Protein AF-A0AAD5I819-F1 (afdb_monomer_lite)

Secondary structure (DSSP, 8-state):
-HHHHHHHHHHHHHHHHHHHHHHHHHHHHHHHHHHHTS-GGGG---BGGGTBSS---HHHHHHHHHHHHHHHHHHHHHHHHHHHHHHHHHHHHHHHHHHHHHHHHHHHHHHHHHHHHHHHHHHHHHT--

pLDDT: mean 77.31, std 15.36, range [41.28, 94.69]

InterPro domains:
  IPR001106 Aromatic amino acid lyase [PF00221] (22-106)
  IPR001106 Aromatic amino acid lyase [PTHR10362] (20-118)
  IPR008948 L-Aspartase-like [SSF48557] (22-116)

Organism: Acer negundo (NCBI:txid4023)

Radius of gyration: 32.68 Å; chains: 1; bounding box: 68×17×104 Å

Structure (mmCIF, N/CA/C/O backbone):
data_AF-A0AAD5I819-F1
#
_entry.id   AF-A0AAD5I819-F1
#
loop_
_atom_site.group_PDB
_atom_site.id
_atom_site.type_symbol
_atom_site.label_atom_id
_atom_site.label_alt_id
_atom_site.label_comp_id
_atom_site.label_asym_id
_atom_site.label_entity_id
_atom_site.label_seq_id
_atom_site.pdbx_PDB_ins_code
_atom_site.Cartn_x
_atom_site.Cartn_y
_atom_site.Cartn_z
_atom_site.occupancy
_atom_site.B_iso_or_equiv
_atom_site.auth_seq_id
_atom_site.auth_comp_id
_atom_site.auth_asym_id
_atom_site.auth_atom_id
_atom_site.pdbx_PDB_model_num
ATOM 1 N N . MET A 1 1 ? -25.103 9.096 22.390 1.00 47.06 1 MET A N 1
ATOM 2 C CA . MET A 1 1 ? -24.110 10.167 22.153 1.00 47.06 1 MET A CA 1
ATOM 3 C C . MET A 1 1 ? -22.670 9.675 22.339 1.00 47.06 1 MET A C 1
ATOM 5 O O . MET A 1 1 ? -21.924 9.712 21.374 1.00 47.06 1 MET A O 1
ATOM 9 N N . VAL A 1 2 ? -22.309 9.071 23.482 1.00 47.16 2 VAL A N 1
ATOM 10 C CA . VAL A 1 2 ? -20.941 8.553 23.756 1.00 47.16 2 VAL A CA 1
ATOM 11 C C . VAL A 1 2 ? -20.447 7.495 22.748 1.00 47.16 2 VAL A C 1
ATOM 13 O O . VAL A 1 2 ? -19.292 7.516 22.340 1.00 47.16 2 VAL A O 1
ATOM 16 N N . CYS A 1 3 ? -21.325 6.601 22.276 1.00 43.91 3 CYS A N 1
ATOM 17 C CA . CYS A 1 3 ? -20.954 5.565 21.299 1.00 43.91 3 CYS A CA 1
ATOM 18 C C . CYS A 1 3 ? -20.617 6.139 19.901 1.00 43.91 3 CYS A C 1
ATOM 20 O O . CYS A 1 3 ? -19.770 5.590 19.206 1.00 43.91 3 CYS A O 1
ATOM 22 N N . LEU A 1 4 ? -21.212 7.281 19.522 1.00 44.56 4 LEU A N 1
ATOM 23 C CA . LEU A 1 4 ? -20.907 7.982 18.265 1.00 44.56 4 LEU A CA 1
ATOM 24 C C . LEU A 1 4 ? -19.569 8.735 18.331 1.00 44.56 4 LEU A C 1
ATOM 26 O O . LEU A 1 4 ? -18.830 8.746 17.352 1.00 44.56 4 LEU A O 1
ATOM 30 N N . GLN A 1 5 ? -19.218 9.310 19.485 1.00 47.06 5 GLN A N 1
ATOM 31 C CA . GLN A 1 5 ? -17.959 10.050 19.649 1.00 47.06 5 GLN A CA 1
ATOM 32 C C . GLN A 1 5 ? -16.725 9.137 19.637 1.00 47.06 5 GLN A C 1
ATOM 34 O O . GLN A 1 5 ? -15.690 9.529 19.111 1.00 47.06 5 GLN A O 1
ATOM 39 N N . ILE A 1 6 ? -16.828 7.903 20.138 1.00 53.62 6 ILE A N 1
ATOM 40 C CA . ILE A 1 6 ? -15.702 6.953 20.117 1.00 53.62 6 ILE A CA 1
ATOM 41 C C . ILE A 1 6 ? -15.440 6.430 18.697 1.00 53.62 6 ILE A C 1
ATOM 43 O O . ILE A 1 6 ? -14.282 6.321 18.303 1.00 53.62 6 ILE A O 1
ATOM 47 N N . SER A 1 7 ? -16.490 6.189 17.900 1.00 52.66 7 SER A N 1
ATOM 48 C CA . SER A 1 7 ? -16.320 5.808 16.489 1.00 52.66 7 SER A CA 1
ATOM 49 C C . SER A 1 7 ? -15.625 6.915 15.684 1.00 52.66 7 SER A C 1
ATOM 51 O O . SER A 1 7 ? -14.713 6.627 14.917 1.00 52.66 7 SER A O 1
ATOM 53 N N . GLN A 1 8 ? -15.979 8.184 15.918 1.00 46.50 8 GLN A N 1
ATOM 54 C CA . GLN A 1 8 ? -15.367 9.316 15.210 1.00 46.50 8 GLN A CA 1
ATOM 55 C C . GLN A 1 8 ? -13.908 9.574 15.620 1.00 46.50 8 GLN A C 1
ATOM 57 O O . GLN A 1 8 ? -13.094 9.930 14.773 1.00 46.50 8 GLN A O 1
ATOM 62 N N . VAL A 1 9 ? -13.539 9.380 16.891 1.00 50.47 9 VAL A N 1
ATOM 63 C CA . VAL A 1 9 ? -12.159 9.624 17.359 1.00 50.47 9 VAL A CA 1
ATOM 64 C C . VAL A 1 9 ? -11.174 8.589 16.803 1.00 50.47 9 VAL A C 1
ATOM 66 O O . VAL A 1 9 ? -10.057 8.956 16.436 1.00 50.47 9 VAL A O 1
ATOM 69 N N . VAL A 1 10 ? -11.585 7.322 16.674 1.00 51.25 10 VAL A N 1
ATOM 70 C CA . VAL A 1 10 ? -10.735 6.261 16.103 1.00 51.25 10 VAL A CA 1
ATOM 71 C C . VAL A 1 10 ? -10.640 6.377 14.578 1.00 51.25 10 VAL A C 1
ATOM 73 O O . VAL A 1 10 ? -9.540 6.270 14.038 1.00 51.25 10 VAL A O 1
ATOM 76 N N . GLU A 1 11 ? -11.743 6.675 13.880 1.00 50.91 11 GLU A N 1
ATOM 77 C CA . GLU A 1 11 ? -11.711 6.864 12.420 1.00 50.91 11 GLU A CA 1
ATOM 78 C C . GLU A 1 11 ? -10.878 8.083 12.004 1.00 50.91 11 GLU A C 1
ATOM 80 O O . GLU A 1 11 ? -10.142 8.004 11.022 1.00 50.91 11 GLU A O 1
ATOM 85 N N . ILE A 1 12 ? -10.925 9.188 12.755 1.00 50.56 12 ILE A N 1
ATOM 86 C CA . ILE A 1 12 ? -10.229 10.427 12.374 1.00 50.56 12 ILE A CA 1
ATOM 87 C C . ILE A 1 12 ? -8.725 10.366 12.693 1.00 50.56 12 ILE A C 1
ATOM 89 O O . ILE A 1 12 ? -7.921 10.827 11.885 1.00 50.56 12 ILE A O 1
ATOM 93 N N . GLN A 1 13 ? -8.299 9.777 13.816 1.00 41.28 13 GLN A N 1
ATOM 94 C CA . GLN A 1 13 ? -6.870 9.730 14.176 1.00 41.28 13 GLN A CA 1
ATOM 95 C 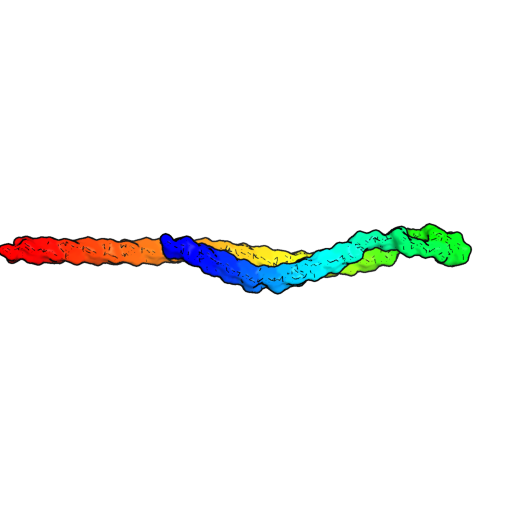C . GLN A 1 13 ? -6.085 8.668 13.390 1.00 41.28 13 GLN A C 1
ATOM 97 O O . GLN A 1 13 ? -4.970 8.936 12.937 1.00 41.28 13 GLN A O 1
ATOM 102 N N . ALA A 1 14 ? -6.677 7.496 13.151 1.00 45.16 14 ALA A N 1
ATOM 103 C CA . ALA A 1 14 ? -5.991 6.405 12.463 1.00 45.16 14 ALA A CA 1
ATOM 104 C C . ALA A 1 14 ? -5.837 6.651 10.949 1.00 45.16 14 ALA A C 1
ATOM 106 O O . ALA A 1 14 ? -4.800 6.333 10.365 1.00 45.16 14 ALA A O 1
ATOM 107 N N . TRP A 1 15 ? -6.815 7.307 10.315 1.00 48.09 15 TRP A N 1
ATOM 108 C CA . TRP A 1 15 ? -6.702 7.715 8.911 1.00 48.09 15 TRP A CA 1
ATOM 109 C C . TRP A 1 15 ? -5.709 8.861 8.691 1.00 48.09 15 TRP A C 1
ATOM 111 O O . TRP A 1 15 ? -5.040 8.891 7.657 1.00 48.09 15 TRP A O 1
ATOM 121 N N . ILE A 1 16 ? -5.594 9.806 9.630 1.00 50.81 16 ILE A N 1
ATOM 122 C CA . ILE A 1 16 ? -4.798 11.028 9.439 1.00 50.81 16 ILE A CA 1
ATOM 123 C C . ILE A 1 16 ? -3.289 10.789 9.558 1.00 50.81 16 ILE A C 1
ATOM 125 O O . ILE A 1 16 ? -2.538 11.440 8.828 1.00 50.81 16 ILE A O 1
ATOM 129 N N . MET A 1 17 ? -2.837 9.885 10.433 1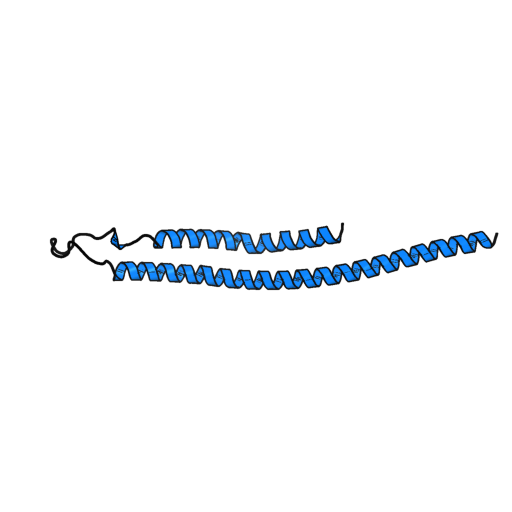.00 47.47 17 MET A N 1
ATOM 130 C CA . MET A 1 17 ? -1.399 9.715 10.688 1.00 47.47 17 MET A CA 1
ATOM 131 C C . MET A 1 17 ? -0.726 8.707 9.747 1.00 47.47 17 MET A C 1
ATOM 133 O O . MET A 1 17 ? 0.415 8.920 9.353 1.00 47.47 17 MET A O 1
ATOM 137 N N . VAL A 1 18 ? -1.445 7.661 9.323 1.00 54.81 18 VAL A N 1
ATOM 138 C CA . VAL A 1 18 ? -0.937 6.672 8.355 1.00 54.81 18 VAL A CA 1
ATOM 139 C C . VAL A 1 18 ? -1.030 7.214 6.923 1.00 54.81 18 VAL A C 1
ATOM 141 O O . VAL A 1 18 ? -0.084 7.120 6.151 1.00 54.81 18 VAL A O 1
ATOM 144 N N . SER A 1 19 ? -2.130 7.870 6.549 1.00 60.78 19 SER A N 1
ATOM 145 C CA . SER A 1 19 ? -2.391 8.128 5.126 1.00 60.78 19 SER A CA 1
ATOM 146 C C . SER A 1 19 ? -1.648 9.319 4.530 1.00 60.78 19 SER A C 1
ATOM 148 O O . SER A 1 19 ? -1.495 9.355 3.317 1.00 60.78 19 SER A O 1
ATOM 150 N N . LYS A 1 20 ? -1.228 10.329 5.303 1.00 63.06 20 LYS A N 1
ATOM 151 C CA . LYS A 1 20 ? -0.707 11.573 4.699 1.00 63.06 20 LYS A CA 1
ATOM 152 C C . LYS A 1 20 ? 0.634 11.361 3.998 1.00 63.06 20 LYS A C 1
ATOM 154 O O . LYS A 1 20 ? 0.718 11.602 2.799 1.00 63.06 20 LYS A O 1
ATOM 159 N N . GLU A 1 21 ? 1.635 10.854 4.710 1.00 66.12 21 GLU A N 1
ATOM 160 C CA . GLU A 1 21 ? 2.965 10.591 4.138 1.00 66.12 21 GLU A CA 1
ATOM 161 C C . GLU A 1 21 ? 2.905 9.533 3.028 1.00 66.12 21 GLU A C 1
ATOM 163 O O . GLU A 1 21 ? 3.420 9.739 1.928 1.00 66.12 21 GLU A O 1
ATOM 168 N N . LEU A 1 22 ? 2.164 8.447 3.269 1.00 68.31 22 LEU A N 1
ATOM 169 C CA . LEU A 1 22 ? 1.942 7.379 2.292 1.00 68.31 22 LEU A CA 1
ATOM 170 C C . LEU A 1 22 ? 1.254 7.889 1.015 1.00 68.31 22 LEU A C 1
ATOM 172 O O . LEU A 1 22 ? 1.614 7.488 -0.091 1.00 68.31 22 LEU A O 1
ATOM 176 N N . LYS A 1 23 ? 0.300 8.820 1.139 1.00 72.69 23 LYS A N 1
ATOM 177 C CA . LYS A 1 23 ? -0.394 9.429 -0.003 1.00 72.69 23 LYS A CA 1
ATOM 178 C C . LYS A 1 23 ? 0.522 10.334 -0.819 1.00 72.69 23 LYS A C 1
ATOM 180 O O . LYS A 1 23 ? 0.434 10.300 -2.044 1.00 72.69 23 LYS A O 1
ATOM 185 N N . TYR A 1 24 ? 1.390 11.124 -0.189 1.00 76.88 24 TYR A N 1
ATOM 186 C CA . TYR A 1 24 ? 2.344 11.959 -0.929 1.00 76.88 24 TYR A CA 1
ATOM 187 C C . TYR A 1 24 ? 3.374 11.111 -1.678 1.00 76.88 24 TYR A C 1
ATOM 189 O O . TYR A 1 24 ? 3.613 11.359 -2.860 1.00 76.88 24 TYR A O 1
ATOM 197 N N . GLN A 1 25 ? 3.903 10.065 -1.040 1.00 80.62 25 GLN A N 1
ATOM 198 C CA . GLN A 1 25 ? 4.801 9.108 -1.693 1.00 80.62 25 GLN A CA 1
ATOM 199 C C . GLN A 1 25 ? 4.109 8.393 -2.858 1.00 80.62 25 GLN A C 1
ATOM 201 O O . GLN A 1 25 ? 4.650 8.338 -3.960 1.00 80.62 25 GLN A O 1
ATOM 206 N N . TRP A 1 26 ? 2.874 7.925 -2.659 1.00 80.62 26 TRP A N 1
ATOM 207 C CA . TRP A 1 26 ? 2.074 7.306 -3.715 1.00 80.62 26 TRP A CA 1
ATOM 208 C C . TRP A 1 26 ? 1.843 8.241 -4.910 1.00 80.62 26 TRP A C 1
ATOM 210 O O . TRP A 1 26 ? 1.966 7.810 -6.056 1.00 80.62 26 TRP A O 1
ATOM 220 N N . LEU A 1 27 ? 1.536 9.521 -4.664 1.00 82.88 27 LEU A N 1
ATOM 221 C CA . LEU A 1 27 ? 1.358 10.523 -5.720 1.00 82.88 27 LEU A CA 1
ATOM 222 C C . LEU A 1 27 ? 2.660 10.782 -6.487 1.00 82.88 27 LEU A C 1
ATOM 224 O O . LEU A 1 27 ? 2.625 10.849 -7.717 1.00 82.88 27 LEU A O 1
ATOM 228 N N . ALA A 1 28 ? 3.793 10.878 -5.787 1.00 86.50 28 ALA A N 1
ATOM 229 C CA . ALA A 1 28 ? 5.106 11.027 -6.410 1.00 86.50 28 ALA A CA 1
ATOM 230 C C . ALA A 1 28 ? 5.445 9.817 -7.298 1.00 86.50 28 ALA A C 1
ATOM 232 O O . ALA A 1 28 ? 5.756 9.989 -8.476 1.00 86.50 28 ALA A O 1
ATOM 233 N N . TYR A 1 29 ? 5.278 8.592 -6.790 1.00 86.69 29 TYR A N 1
ATOM 234 C CA . TYR A 1 29 ? 5.518 7.372 -7.568 1.00 86.69 29 TYR A CA 1
ATOM 235 C C . TYR A 1 29 ? 4.581 7.244 -8.775 1.00 86.69 29 TYR A C 1
ATOM 237 O O . TYR A 1 29 ? 5.031 6.899 -9.865 1.00 86.69 29 TYR A O 1
ATOM 245 N N . CYS A 1 30 ? 3.297 7.585 -8.622 1.00 86.56 30 CYS A N 1
ATOM 246 C CA . CYS A 1 30 ? 2.349 7.630 -9.739 1.00 86.56 30 CYS A CA 1
ATOM 247 C C . CYS A 1 30 ? 2.778 8.615 -10.833 1.00 86.56 30 CYS A C 1
ATOM 249 O O . CYS A 1 30 ? 2.576 8.340 -12.016 1.00 86.56 30 CYS A O 1
ATOM 251 N N . SER A 1 31 ? 3.316 9.774 -10.444 1.00 88.81 31 SER A N 1
ATOM 252 C CA . SER A 1 31 ? 3.789 10.790 -11.385 1.00 88.81 31 SER A CA 1
ATOM 253 C C . SER A 1 31 ? 4.980 10.280 -12.197 1.00 88.81 31 SER A C 1
ATOM 255 O O . SER A 1 31 ? 4.960 10.349 -13.425 1.00 88.81 31 SER A O 1
ATOM 257 N N . GLU A 1 32 ? 5.975 9.6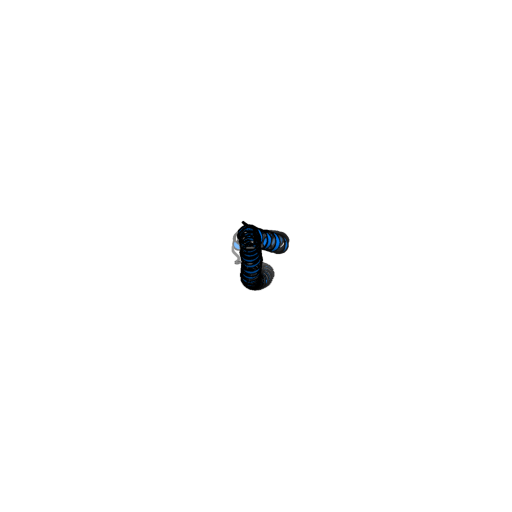95 -11.530 1.00 89.62 32 GLU A N 1
ATOM 258 C CA . GLU A 1 32 ? 7.158 9.134 -12.194 1.00 89.62 32 GLU A CA 1
ATOM 259 C C . GLU A 1 32 ? 6.809 7.947 -13.101 1.00 89.62 32 GLU A C 1
ATOM 261 O O . GLU A 1 32 ? 7.256 7.876 -14.246 1.00 89.62 32 GLU A O 1
ATOM 266 N N . LEU A 1 33 ? 5.929 7.047 -12.649 1.00 88.38 33 LEU A N 1
ATOM 267 C CA . LEU A 1 33 ? 5.489 5.909 -13.457 1.00 88.38 33 LEU A CA 1
ATOM 268 C C . LEU A 1 33 ? 4.772 6.363 -14.740 1.00 88.38 33 LEU A C 1
ATOM 270 O O . LEU A 1 33 ? 4.977 5.789 -15.809 1.00 88.38 33 LEU A O 1
ATOM 274 N N . LYS A 1 34 ? 3.951 7.419 -14.651 1.00 86.88 34 LYS A N 1
ATOM 275 C CA . LYS A 1 34 ? 3.281 8.016 -15.818 1.00 86.88 34 LYS A CA 1
ATOM 276 C C . LYS A 1 34 ? 4.269 8.640 -16.797 1.00 86.88 34 LYS A C 1
ATOM 278 O O . LYS A 1 34 ? 4.053 8.539 -17.999 1.00 86.88 34 LYS A O 1
ATOM 283 N N . ASN A 1 35 ? 5.340 9.255 -16.303 1.00 89.56 35 ASN A N 1
ATOM 284 C CA . ASN A 1 35 ? 6.398 9.791 -17.154 1.00 89.56 35 ASN A CA 1
ATOM 285 C C . ASN A 1 35 ? 7.134 8.669 -17.911 1.00 89.56 35 ASN A C 1
ATOM 287 O O . ASN A 1 35 ? 7.334 8.753 -19.124 1.00 89.56 35 ASN A O 1
ATOM 291 N N . LEU A 1 36 ? 7.467 7.577 -17.215 1.00 88.75 36 LEU A N 1
ATOM 292 C CA . LEU A 1 36 ? 8.141 6.409 -17.797 1.00 88.75 36 LEU A CA 1
ATOM 293 C C . LEU A 1 36 ? 7.268 5.605 -18.772 1.00 88.75 36 LEU A C 1
ATOM 295 O O . LEU A 1 36 ? 7.802 4.842 -19.575 1.00 88.75 36 LEU A O 1
ATOM 299 N N . ALA A 1 37 ? 5.944 5.771 -18.725 1.00 86.88 37 ALA A N 1
ATOM 300 C CA . ALA A 1 37 ? 5.009 5.092 -19.620 1.00 86.88 37 ALA A CA 1
ATOM 301 C C . ALA A 1 37 ? 4.997 5.662 -21.051 1.00 86.88 37 ALA A C 1
ATOM 303 O O . ALA A 1 37 ? 4.385 5.064 -21.938 1.00 86.88 37 ALA A O 1
ATOM 304 N N . ASN A 1 38 ? 5.655 6.800 -21.295 1.00 88.94 38 ASN A N 1
ATOM 305 C CA . ASN A 1 38 ? 5.746 7.372 -22.634 1.00 88.94 38 ASN A CA 1
ATOM 306 C C . ASN A 1 38 ? 6.502 6.419 -23.584 1.00 88.94 38 ASN A C 1
ATOM 308 O O . ASN A 1 38 ? 7.575 5.916 -23.233 1.00 88.94 38 ASN A O 1
ATOM 312 N N . PRO A 1 39 ? 5.973 6.157 -24.795 1.00 82.06 39 PRO A N 1
ATOM 313 C CA . PRO A 1 39 ? 6.595 5.221 -25.722 1.00 82.06 39 PRO A CA 1
ATOM 314 C C . PRO A 1 39 ? 7.935 5.773 -26.206 1.00 82.06 39 PRO A C 1
ATOM 316 O O . PRO A 1 39 ? 7.996 6.880 -26.716 1.00 82.06 39 PRO A O 1
ATOM 319 N N . VAL A 1 40 ? 9.006 4.984 -26.099 1.00 82.25 40 VAL A N 1
ATOM 320 C CA . VAL A 1 40 ? 10.347 5.372 -26.583 1.00 82.25 40 VAL A CA 1
ATOM 321 C C . VAL A 1 40 ? 10.436 5.300 -28.117 1.00 82.25 40 VAL A C 1
ATOM 323 O O . VAL A 1 40 ? 11.264 5.958 -28.736 1.00 82.25 40 VAL A O 1
ATOM 326 N N . THR A 1 41 ? 9.558 4.524 -28.754 1.00 79.25 41 THR A N 1
ATOM 327 C CA . THR A 1 41 ? 9.568 4.217 -30.194 1.00 79.25 41 THR A CA 1
ATOM 328 C C . THR A 1 41 ? 9.174 5.386 -31.101 1.00 79.25 41 THR A C 1
ATOM 330 O O . THR A 1 41 ? 9.342 5.291 -32.311 1.00 79.25 41 THR A O 1
ATOM 333 N N . ASN A 1 42 ? 8.667 6.492 -30.554 1.00 79.94 42 ASN A N 1
ATOM 334 C CA . ASN A 1 42 ? 8.419 7.731 -31.303 1.00 79.94 42 ASN A CA 1
ATOM 335 C C . ASN A 1 42 ? 9.680 8.619 -31.423 1.00 79.94 42 ASN A C 1
ATOM 337 O O . ASN A 1 42 ? 9.647 9.631 -32.119 1.00 79.94 42 ASN A O 1
ATOM 341 N N . HIS A 1 43 ? 10.788 8.241 -30.773 1.00 86.25 43 HIS A N 1
ATOM 342 C CA . HIS A 1 43 ? 12.060 8.970 -30.772 1.00 86.25 43 HIS A CA 1
ATOM 343 C C . HIS A 1 43 ? 13.133 8.315 -31.660 1.00 86.25 43 HIS A C 1
ATOM 345 O O . HIS A 1 43 ? 14.329 8.539 -31.463 1.00 86.25 43 HIS A O 1
ATOM 351 N N . VAL A 1 44 ? 12.727 7.507 -32.645 1.00 76.44 44 VAL A N 1
ATOM 352 C CA . VAL A 1 44 ? 13.638 6.884 -33.618 1.00 76.44 44 VAL A CA 1
ATOM 353 C C . VAL A 1 44 ? 14.393 7.972 -34.385 1.00 76.44 44 VAL A C 1
ATOM 355 O O . VAL A 1 44 ? 13.798 8.896 -34.932 1.00 76.44 44 VAL A O 1
ATOM 358 N N . GLN A 1 45 ? 15.721 7.874 -34.391 1.00 85.31 45 GLN A N 1
ATOM 359 C CA . GLN A 1 45 ? 16.610 8.733 -35.170 1.00 85.31 45 GLN A CA 1
ATOM 360 C C . GLN A 1 45 ? 17.230 7.920 -36.296 1.00 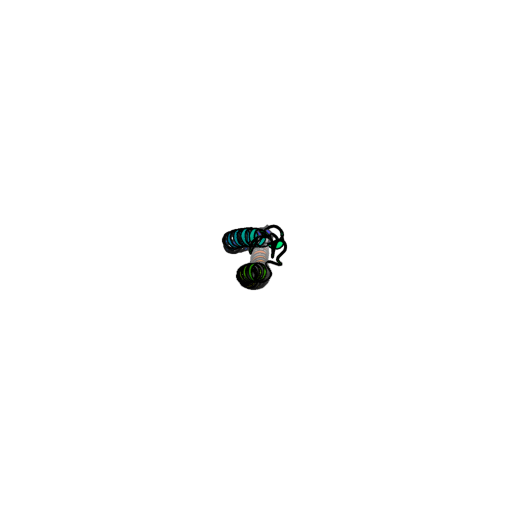85.31 45 GLN A C 1
ATOM 362 O O . GLN A 1 45 ? 17.584 6.756 -36.099 1.00 85.31 45 GLN A O 1
ATOM 367 N N . SER A 1 46 ? 17.411 8.560 -37.448 1.00 76.44 46 SER A N 1
ATOM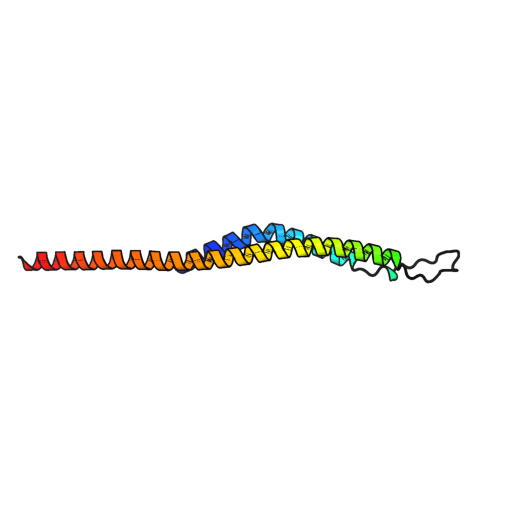 368 C CA . SER A 1 46 ? 18.114 7.946 -38.561 1.00 76.44 46 SER A CA 1
ATOM 369 C C . SER A 1 46 ? 19.590 7.773 -38.216 1.00 76.44 46 SER A C 1
ATOM 371 O O . SER A 1 46 ? 20.325 8.754 -38.083 1.00 76.44 46 SER A O 1
ATOM 373 N N . ALA A 1 47 ? 20.029 6.527 -38.086 1.00 80.00 47 ALA A N 1
ATOM 374 C CA . ALA A 1 47 ? 21.399 6.183 -37.732 1.00 80.00 47 ALA A CA 1
ATOM 375 C C . ALA A 1 47 ? 22.190 5.679 -38.953 1.00 80.00 47 ALA A C 1
ATOM 377 O O . ALA A 1 47 ? 21.634 5.442 -40.026 1.00 80.00 47 ALA A O 1
ATOM 378 N N . GLU A 1 48 ? 23.513 5.565 -38.789 1.00 73.00 48 GLU A N 1
ATOM 379 C CA . GLU A 1 48 ? 24.420 4.918 -39.750 1.00 73.00 48 GLU A CA 1
ATOM 380 C C . GLU A 1 48 ? 24.239 5.398 -41.208 1.00 73.00 48 GLU A C 1
ATOM 382 O O . GLU A 1 48 ? 24.007 4.612 -42.121 1.00 73.00 48 GLU A O 1
ATOM 387 N N . LYS A 1 49 ? 24.316 6.719 -41.440 1.00 74.31 49 LYS A N 1
ATOM 388 C CA . LYS A 1 49 ? 24.162 7.336 -42.777 1.00 74.31 49 LYS A CA 1
ATOM 389 C C . LYS A 1 49 ? 22.838 6.980 -43.487 1.00 74.31 49 LYS A C 1
ATOM 391 O O . LYS A 1 49 ? 22.843 6.716 -44.683 1.00 74.31 49 LYS A O 1
ATOM 396 N N . HIS A 1 50 ? 21.717 6.987 -42.763 1.00 71.69 50 HIS A N 1
ATOM 397 C CA . HIS A 1 50 ? 20.383 6.629 -43.282 1.00 71.69 50 HIS A CA 1
ATOM 398 C C . HIS A 1 50 ? 20.212 5.160 -43.694 1.00 71.69 50 HIS A C 1
ATOM 400 O O . HIS A 1 50 ? 19.189 4.810 -44.268 1.00 71.69 50 HIS A O 1
ATOM 406 N N . ASN A 1 51 ? 21.162 4.286 -43.358 1.00 78.31 51 ASN A N 1
ATOM 407 C CA . ASN A 1 51 ? 20.999 2.841 -43.529 1.00 78.31 51 ASN A CA 1
ATOM 408 C C . ASN A 1 51 ? 20.164 2.205 -42.398 1.00 78.31 51 ASN A C 1
ATOM 410 O O . ASN A 1 51 ? 19.764 1.049 -42.484 1.00 78.31 51 ASN A O 1
ATOM 414 N N . GLN A 1 52 ? 19.915 2.965 -41.327 1.00 71.06 52 GLN A N 1
ATOM 415 C CA . GLN A 1 52 ? 19.033 2.608 -40.217 1.00 71.06 52 GLN A CA 1
ATOM 416 C C . GLN A 1 52 ? 18.088 3.779 -39.918 1.00 71.06 52 GLN A C 1
ATOM 418 O O . GLN A 1 52 ? 18.106 4.370 -38.834 1.00 71.06 52 GLN A O 1
ATOM 423 N N . ASP A 1 53 ? 17.311 4.167 -40.922 1.00 73.25 53 ASP A N 1
ATOM 424 C CA . ASP A 1 53 ? 16.266 5.188 -40.823 1.00 73.25 53 ASP A CA 1
ATOM 425 C C . ASP A 1 53 ? 15.090 4.739 -39.935 1.00 73.25 53 ASP A C 1
ATOM 427 O O . ASP A 1 53 ? 14.453 5.569 -39.284 1.00 73.25 53 ASP A O 1
ATOM 431 N N . VAL A 1 54 ? 14.880 3.424 -39.820 1.00 76.62 54 VAL A N 1
ATOM 432 C CA . VAL A 1 54 ? 13.999 2.786 -38.835 1.00 76.62 54 VAL A CA 1
ATOM 433 C C . VAL A 1 54 ? 14.790 1.880 -37.885 1.00 76.62 54 VAL A C 1
ATOM 435 O O . VAL A 1 54 ? 15.589 1.045 -38.301 1.00 76.62 54 VAL A O 1
ATOM 438 N N . ASN A 1 55 ? 14.560 2.016 -36.577 1.00 85.50 55 ASN A N 1
ATOM 439 C CA . ASN A 1 55 ? 15.101 1.111 -35.562 1.00 85.50 55 ASN A CA 1
ATOM 440 C C . ASN A 1 55 ? 14.084 0.899 -34.429 1.00 85.50 55 ASN A C 1
ATOM 442 O O . ASN A 1 55 ? 13.160 1.687 -34.249 1.00 85.50 55 ASN A O 1
ATOM 446 N N . SER A 1 56 ? 14.214 -0.199 -33.682 1.00 85.38 56 SER A N 1
ATOM 447 C CA . SER A 1 56 ? 13.196 -0.609 -32.702 1.00 85.38 56 SER A CA 1
ATOM 448 C C . SER A 1 56 ? 13.324 0.066 -31.335 1.00 85.38 56 SER A C 1
ATOM 450 O O . SER A 1 56 ? 12.392 -0.005 -30.538 1.00 85.38 56 SER A O 1
ATOM 452 N N . LEU A 1 57 ? 14.490 0.648 -31.018 1.00 88.62 57 LEU A N 1
ATOM 453 C CA . LEU A 1 57 ? 14.860 1.119 -29.673 1.00 88.62 57 LEU A CA 1
ATOM 454 C C . LEU A 1 57 ? 14.587 0.089 -28.554 1.00 88.62 57 LEU A C 1
ATOM 456 O O . LEU A 1 57 ? 14.447 0.462 -27.389 1.00 88.62 57 LEU A O 1
ATOM 460 N N . GLY A 1 58 ? 14.544 -1.211 -28.881 1.00 88.12 58 GLY A N 1
ATOM 461 C CA . GLY A 1 58 ? 14.041 -2.258 -27.984 1.00 88.12 58 GLY A CA 1
ATOM 462 C C . GLY A 1 58 ? 14.778 -2.323 -26.647 1.00 88.12 58 GLY A C 1
ATOM 463 O O . GLY A 1 58 ? 14.148 -2.283 -25.596 1.00 88.12 58 GLY A O 1
ATOM 464 N N . LEU A 1 59 ? 16.116 -2.308 -26.666 1.00 88.62 59 LEU A N 1
ATOM 465 C CA . LEU A 1 59 ? 16.918 -2.309 -25.438 1.00 88.62 59 LEU A CA 1
ATOM 466 C C . LEU A 1 59 ? 16.712 -1.034 -24.598 1.00 88.62 59 LEU A C 1
ATOM 468 O O . LEU A 1 59 ? 16.709 -1.098 -23.370 1.00 88.62 59 LEU A O 1
ATOM 472 N N . VAL A 1 60 ? 16.514 0.122 -25.239 1.00 89.81 60 VAL A N 1
ATOM 473 C CA . VAL A 1 60 ? 16.243 1.392 -24.543 1.00 89.81 60 VAL A CA 1
ATOM 474 C C . VAL A 1 60 ? 14.866 1.344 -23.881 1.00 89.81 60 VAL A C 1
ATOM 476 O O . VAL A 1 60 ? 14.740 1.685 -22.704 1.00 89.81 60 VAL A O 1
ATOM 479 N N . SER A 1 61 ? 13.858 0.849 -24.602 1.00 90.81 61 SER A N 1
ATOM 480 C CA . SER A 1 61 ? 12.515 0.627 -24.068 1.00 90.81 61 SER A CA 1
ATOM 481 C C . SER A 1 61 ? 12.538 -0.351 -22.890 1.00 90.81 61 SER A C 1
ATOM 483 O O . SER A 1 61 ? 12.024 -0.012 -21.827 1.00 90.81 61 SER A O 1
ATOM 485 N N . SER A 1 62 ? 13.229 -1.493 -23.002 1.00 90.25 62 SER A N 1
ATOM 486 C CA . SER A 1 62 ? 13.355 -2.462 -21.903 1.00 90.25 62 SER A CA 1
ATOM 487 C C . SER A 1 62 ? 14.013 -1.869 -20.654 1.00 90.25 62 SER A C 1
ATOM 489 O O . SER A 1 62 ? 13.590 -2.180 -19.542 1.00 90.25 62 SER A O 1
ATOM 491 N N . ARG A 1 63 ? 15.007 -0.981 -20.801 1.00 93.88 63 ARG A N 1
ATOM 492 C CA . ARG A 1 63 ? 15.621 -0.285 -19.655 1.00 93.88 63 ARG A CA 1
ATOM 493 C C . ARG A 1 63 ? 14.641 0.655 -18.954 1.00 93.88 63 ARG A C 1
ATOM 495 O O . ARG A 1 63 ? 14.639 0.706 -17.728 1.00 93.88 63 ARG A O 1
ATOM 502 N N . LYS A 1 64 ? 13.793 1.358 -19.709 1.00 91.44 64 LYS A N 1
ATOM 503 C CA . LYS A 1 64 ? 12.737 2.211 -19.140 1.00 91.44 64 LYS A CA 1
ATOM 504 C C . LYS A 1 64 ? 11.625 1.404 -18.479 1.00 91.44 64 LYS A C 1
ATOM 506 O O . LYS A 1 64 ? 11.160 1.779 -17.407 1.00 91.44 64 LYS A O 1
ATOM 511 N N . THR A 1 65 ? 11.277 0.245 -19.033 1.00 92.06 65 THR A N 1
ATOM 512 C CA . THR A 1 65 ? 10.364 -0.697 -18.374 1.00 92.06 65 THR A CA 1
ATOM 513 C C . THR A 1 65 ? 10.951 -1.252 -17.074 1.00 92.06 65 THR A C 1
ATOM 515 O O . THR A 1 65 ? 10.226 -1.354 -16.089 1.00 92.06 65 THR A O 1
ATOM 518 N N . ALA A 1 66 ? 12.249 -1.570 -17.029 1.00 93.81 66 ALA A N 1
ATOM 519 C CA . ALA A 1 66 ? 12.902 -2.024 -15.800 1.00 93.81 66 ALA A CA 1
ATOM 520 C C . ALA A 1 66 ? 12.851 -0.956 -14.688 1.00 93.81 66 ALA A C 1
ATOM 522 O O . ALA A 1 66 ? 12.491 -1.273 -13.558 1.00 93.81 66 ALA A O 1
ATOM 523 N N . GLU A 1 67 ? 13.109 0.311 -15.028 1.00 92.69 67 GLU A N 1
ATOM 524 C CA . GLU A 1 67 ? 12.978 1.452 -14.106 1.00 92.69 67 GLU A CA 1
ATOM 525 C C . GLU A 1 67 ? 11.536 1.592 -13.572 1.00 92.69 67 GLU A C 1
ATOM 527 O O . GLU A 1 67 ? 11.321 1.738 -12.368 1.00 92.69 67 GLU A O 1
ATOM 532 N N . ALA A 1 68 ? 10.529 1.448 -14.443 1.00 91.69 68 ALA A N 1
ATOM 533 C CA . ALA A 1 68 ? 9.121 1.478 -14.040 1.00 91.69 68 ALA A CA 1
ATOM 534 C C . ALA A 1 68 ? 8.748 0.317 -13.097 1.00 91.69 68 ALA A C 1
ATOM 536 O O . ALA A 1 68 ? 7.975 0.505 -12.154 1.00 91.69 68 ALA A O 1
ATOM 537 N N . VAL A 1 69 ? 9.313 -0.877 -13.312 1.00 94.69 69 VAL A N 1
ATOM 538 C CA . VAL A 1 69 ? 9.108 -2.038 -12.430 1.00 94.69 69 VAL A CA 1
ATOM 539 C C . VAL A 1 69 ? 9.660 -1.778 -11.026 1.00 94.69 69 VAL A C 1
ATOM 541 O O . VAL A 1 69 ? 9.027 -2.176 -10.048 1.00 94.69 69 VAL A O 1
ATOM 544 N N . ASP A 1 70 ? 10.793 -1.093 -10.889 1.00 94.00 70 ASP A N 1
ATOM 545 C CA . ASP A 1 70 ? 11.354 -0.781 -9.570 1.00 94.00 70 ASP A CA 1
ATOM 546 C C . ASP A 1 70 ? 10.492 0.225 -8.791 1.00 94.00 70 ASP A C 1
ATOM 548 O O . ASP A 1 70 ? 10.248 0.031 -7.596 1.00 94.00 70 ASP A O 1
ATOM 552 N N . ILE A 1 71 ? 9.919 1.225 -9.468 1.00 91.88 71 ILE A N 1
ATOM 553 C CA . ILE A 1 71 ? 8.930 2.132 -8.858 1.00 91.88 71 ILE A CA 1
ATOM 554 C C . ILE A 1 71 ? 7.666 1.364 -8.450 1.00 91.88 71 ILE A C 1
ATOM 556 O O . ILE A 1 71 ? 7.142 1.559 -7.351 1.00 91.88 71 ILE A O 1
ATOM 560 N N . LEU A 1 72 ? 7.198 0.434 -9.287 1.00 89.25 72 LEU A N 1
ATOM 561 C CA . LEU A 1 72 ? 6.033 -0.392 -8.970 1.00 89.25 72 LEU A CA 1
ATOM 562 C C . LEU A 1 72 ? 6.261 -1.274 -7.729 1.00 89.25 72 LEU A C 1
ATOM 564 O O . LEU A 1 72 ? 5.336 -1.462 -6.934 1.00 89.25 72 LEU A O 1
ATOM 568 N N . LYS A 1 73 ? 7.481 -1.785 -7.518 1.00 91.06 73 LYS A N 1
ATOM 569 C CA . LYS A 1 73 ? 7.836 -2.523 -6.291 1.00 91.06 73 LYS A CA 1
ATOM 570 C C . LYS A 1 73 ? 7.718 -1.638 -5.051 1.00 91.06 73 LYS A C 1
ATOM 572 O O . LYS A 1 73 ? 7.149 -2.083 -4.054 1.00 91.06 73 LYS A O 1
ATOM 577 N N . LEU A 1 74 ? 8.201 -0.394 -5.119 1.00 88.19 74 LEU A N 1
ATOM 578 C CA . LEU A 1 74 ? 8.064 0.577 -4.026 1.00 88.19 74 LEU A CA 1
ATOM 579 C C . LEU A 1 74 ? 6.586 0.853 -3.727 1.00 88.19 74 LEU A C 1
ATOM 581 O O . LEU A 1 74 ? 6.163 0.747 -2.579 1.00 88.19 74 LEU A O 1
ATOM 585 N N . MET A 1 75 ? 5.778 1.111 -4.759 1.00 86.38 75 MET A N 1
ATOM 586 C CA . MET A 1 75 ? 4.330 1.310 -4.621 1.00 86.38 75 MET A CA 1
ATOM 587 C C . MET A 1 75 ? 3.628 0.098 -3.991 1.00 86.38 75 MET A C 1
ATOM 589 O O . MET A 1 75 ? 2.779 0.261 -3.115 1.00 86.38 75 MET A O 1
ATOM 593 N N . SER A 1 76 ? 4.001 -1.115 -4.403 1.00 87.19 76 SER A N 1
ATOM 594 C CA . SER A 1 76 ? 3.391 -2.360 -3.921 1.00 87.19 76 SER A CA 1
ATOM 595 C C . SER A 1 76 ? 3.751 -2.662 -2.465 1.00 87.19 76 SER A C 1
ATOM 597 O O . SER A 1 76 ? 2.873 -3.009 -1.680 1.00 87.19 76 SER A O 1
ATOM 599 N N . SER A 1 77 ? 5.020 -2.488 -2.079 1.00 87.69 77 SER A N 1
ATOM 600 C CA . SER A 1 77 ? 5.478 -2.660 -0.690 1.00 87.69 77 SER A CA 1
ATOM 601 C C . SER A 1 77 ? 4.728 -1.725 0.263 1.00 87.69 77 SER A C 1
ATOM 603 O O . SER A 1 77 ? 4.149 -2.146 1.265 1.00 87.69 77 SER A O 1
ATOM 605 N N . THR A 1 78 ? 4.651 -0.455 -0.124 1.00 82.94 78 THR A N 1
ATOM 606 C CA . THR A 1 78 ? 3.931 0.599 0.586 1.00 82.94 78 THR A CA 1
ATOM 607 C C . THR A 1 78 ? 2.444 0.273 0.751 1.00 82.94 78 THR A C 1
ATOM 609 O O . THR A 1 78 ? 1.877 0.448 1.831 1.00 82.94 78 THR A O 1
ATOM 612 N N . TYR A 1 79 ? 1.815 -0.262 -0.297 1.00 81.44 79 TYR A N 1
ATOM 613 C CA . TYR A 1 79 ? 0.416 -0.678 -0.257 1.00 81.44 79 TYR A CA 1
ATOM 614 C C . TYR A 1 79 ? 0.178 -1.871 0.680 1.00 81.44 79 TYR A C 1
ATOM 616 O O . TYR A 1 79 ? -0.789 -1.864 1.442 1.00 81.44 79 TYR A O 1
ATOM 624 N N . LEU A 1 80 ? 1.072 -2.866 0.686 1.00 86.38 80 LEU A N 1
ATOM 625 C CA . LEU A 1 80 ? 0.973 -4.019 1.587 1.00 86.38 80 LEU A CA 1
ATOM 626 C C . LEU A 1 80 ? 1.044 -3.604 3.061 1.00 86.38 80 LEU A C 1
ATOM 628 O O . LEU A 1 80 ? 0.227 -4.056 3.860 1.00 86.38 80 LEU A O 1
ATOM 632 N N . ILE A 1 81 ? 1.968 -2.706 3.415 1.00 86.06 81 ILE A N 1
ATOM 633 C CA . ILE A 1 81 ? 2.079 -2.186 4.787 1.00 86.06 81 ILE A CA 1
ATOM 634 C C . ILE A 1 81 ? 0.792 -1.455 5.191 1.00 86.06 81 ILE A C 1
ATOM 636 O O . ILE A 1 81 ? 0.262 -1.696 6.277 1.00 86.06 81 ILE A O 1
ATOM 640 N N . ALA A 1 82 ? 0.258 -0.609 4.305 1.00 80.00 82 ALA A N 1
ATOM 641 C CA . ALA A 1 82 ? -0.980 0.121 4.559 1.00 80.00 82 ALA A CA 1
ATOM 642 C C . ALA A 1 82 ? -2.186 -0.819 4.749 1.00 80.00 82 ALA A C 1
ATOM 644 O O . ALA A 1 82 ? -3.032 -0.567 5.609 1.00 80.00 82 ALA A O 1
ATOM 645 N N . LEU A 1 83 ? -2.259 -1.920 3.991 1.00 82.44 83 LEU A N 1
ATOM 646 C CA . LEU A 1 83 ? -3.301 -2.937 4.156 1.00 82.44 83 LEU A CA 1
ATOM 647 C C . LEU A 1 83 ? -3.206 -3.648 5.508 1.00 82.44 83 LEU A C 1
ATOM 649 O O . LEU A 1 83 ? -4.224 -3.776 6.186 1.00 82.44 83 LEU A O 1
ATOM 653 N N . CYS A 1 84 ? -2.007 -4.066 5.922 1.00 87.88 84 CYS A N 1
ATOM 654 C CA . CYS A 1 84 ? -1.806 -4.681 7.236 1.00 87.88 84 CYS A CA 1
ATOM 655 C C . CYS A 1 84 ? -2.259 -3.736 8.358 1.00 87.88 84 CYS A C 1
ATOM 657 O O . CYS A 1 84 ? -3.068 -4.117 9.202 1.00 87.88 84 CYS A O 1
ATOM 659 N N . GLN A 1 85 ? -1.835 -2.469 8.301 1.00 82.62 85 GLN A N 1
ATOM 660 C CA . GLN A 1 85 ? -2.239 -1.455 9.278 1.00 82.62 85 GLN A CA 1
ATOM 661 C C . GLN A 1 85 ? -3.757 -1.234 9.297 1.00 82.62 85 GLN A C 1
ATOM 663 O O . GLN A 1 85 ? -4.349 -1.098 10.367 1.00 82.62 85 GLN A O 1
ATOM 668 N N . ALA A 1 86 ? -4.410 -1.215 8.132 1.00 78.94 86 ALA A N 1
ATOM 669 C CA . ALA A 1 86 ? -5.860 -1.066 8.050 1.00 78.94 86 ALA A CA 1
ATOM 670 C C . ALA A 1 86 ? -6.602 -2.242 8.708 1.00 78.94 86 ALA A C 1
ATOM 672 O O . ALA A 1 86 ? -7.606 -2.025 9.392 1.00 78.94 86 ALA A O 1
ATOM 673 N N . ILE A 1 87 ? -6.108 -3.471 8.530 1.00 86.81 87 ILE A N 1
ATOM 674 C CA . ILE A 1 87 ? -6.671 -4.672 9.161 1.00 86.81 87 ILE A CA 1
ATOM 675 C C . ILE A 1 87 ? -6.508 -4.602 10.685 1.00 86.81 87 ILE A C 1
ATOM 677 O O . ILE A 1 87 ? -7.493 -4.782 11.407 1.00 86.81 87 ILE A O 1
ATOM 681 N N . ASP A 1 88 ? -5.314 -4.265 11.176 1.00 87.62 88 ASP A N 1
ATOM 682 C CA . ASP A 1 88 ? -5.037 -4.151 12.615 1.00 87.62 88 ASP A CA 1
ATOM 683 C C . ASP A 1 88 ? -5.931 -3.098 13.286 1.00 87.62 88 ASP A C 1
ATOM 685 O O . ASP A 1 88 ? -6.505 -3.329 14.355 1.00 87.62 88 ASP A O 1
ATOM 689 N N . LEU A 1 89 ? -6.118 -1.949 12.630 1.00 83.50 89 LEU A N 1
ATOM 690 C CA . LEU A 1 89 ? -6.986 -0.879 13.118 1.00 83.50 89 LEU A CA 1
ATOM 691 C C . LEU A 1 89 ? -8.458 -1.294 13.167 1.00 83.50 89 LEU A C 1
ATOM 693 O O . LEU A 1 89 ? -9.151 -0.949 14.125 1.00 83.50 89 LEU A O 1
ATOM 697 N N . ARG A 1 90 ? -8.939 -2.055 12.176 1.00 82.31 90 ARG A N 1
ATOM 698 C CA . ARG A 1 90 ? -10.304 -2.606 12.192 1.00 82.31 90 ARG A CA 1
ATOM 699 C C . ARG A 1 90 ? -10.501 -3.581 13.345 1.00 82.31 90 ARG A C 1
ATOM 701 O O . ARG A 1 90 ? -11.522 -3.511 14.028 1.00 82.31 90 ARG A O 1
ATOM 708 N N . HIS A 1 91 ? -9.517 -4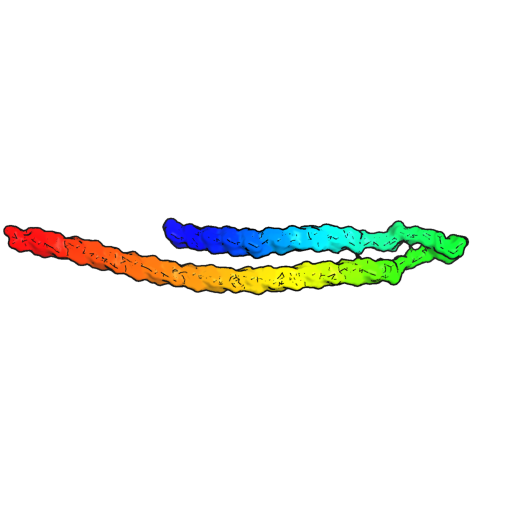.438 13.598 1.00 90.25 91 HIS A N 1
ATOM 709 C CA . HIS A 1 91 ? -9.567 -5.357 14.730 1.00 90.25 91 HIS A CA 1
ATOM 710 C C . HIS A 1 91 ? -9.585 -4.608 16.075 1.00 90.25 91 HIS A C 1
ATOM 712 O O . HIS A 1 91 ? -10.392 -4.910 16.959 1.00 90.25 91 HIS A O 1
ATOM 718 N N . LEU A 1 92 ? -8.746 -3.579 16.223 1.00 85.44 92 LEU A N 1
ATOM 719 C CA . LEU A 1 92 ? -8.722 -2.732 17.417 1.00 85.44 92 LEU A CA 1
ATOM 720 C C . LEU A 1 92 ? -10.048 -1.980 17.622 1.00 85.44 92 LEU A C 1
ATOM 722 O O . LEU A 1 92 ? -10.548 -1.907 18.747 1.00 85.44 92 LEU A O 1
ATOM 726 N N . GLU A 1 93 ? -10.634 -1.452 16.546 1.00 84.69 93 GLU A N 1
ATOM 727 C CA . GLU A 1 93 ? -11.927 -0.762 16.563 1.00 84.69 93 GLU A CA 1
ATOM 728 C C . GLU A 1 93 ? -13.041 -1.675 17.102 1.00 84.69 93 GLU A C 1
ATOM 730 O O . GLU A 1 93 ? -13.827 -1.262 17.962 1.00 84.69 93 GLU A O 1
ATOM 735 N N . GLU A 1 94 ? -13.101 -2.924 16.637 1.00 89.00 94 GLU A N 1
ATOM 736 C CA . GLU A 1 94 ? -14.094 -3.901 17.087 1.00 89.00 94 GLU A CA 1
ATOM 737 C C . GLU A 1 94 ? -13.931 -4.250 18.575 1.00 89.00 94 GLU A C 1
ATOM 739 O O . GLU A 1 94 ? -14.900 -4.191 19.345 1.00 89.00 94 GLU A O 1
ATOM 744 N N . ASN A 1 95 ? -12.700 -4.519 19.015 1.00 92.56 95 ASN A N 1
ATOM 745 C CA . ASN A 1 95 ? -12.399 -4.803 20.421 1.00 92.56 95 ASN A CA 1
ATOM 746 C C . ASN A 1 95 ? -12.761 -3.631 21.342 1.00 92.56 95 ASN A C 1
ATOM 748 O O . ASN A 1 95 ? -13.343 -3.822 22.421 1.00 92.56 95 ASN A O 1
ATOM 752 N N . LEU A 1 96 ? -12.468 -2.402 20.912 1.00 89.06 96 LEU A N 1
ATOM 753 C CA . LEU A 1 96 ? -12.803 -1.207 21.676 1.00 89.06 96 LEU A CA 1
ATOM 754 C C . LEU A 1 96 ? -14.320 -1.009 21.754 1.00 89.06 96 LEU A C 1
ATOM 756 O O . LEU A 1 96 ? -14.843 -0.750 22.840 1.00 89.06 96 LEU A O 1
ATOM 760 N N . LYS A 1 97 ? -15.048 -1.191 20.645 1.00 87.88 97 LYS A N 1
ATOM 761 C CA . LYS A 1 97 ? -16.521 -1.120 20.631 1.00 87.88 97 LYS A CA 1
ATOM 762 C C . LYS A 1 97 ? -17.144 -2.109 21.616 1.00 87.88 97 LYS A C 1
ATOM 764 O O . LYS A 1 97 ? -18.060 -1.733 22.352 1.00 87.88 97 LYS A O 1
ATOM 769 N N . ASN A 1 98 ? -16.641 -3.341 21.669 1.00 92.88 98 ASN A N 1
ATOM 770 C CA . ASN A 1 98 ? -17.118 -4.359 22.608 1.00 92.88 98 ASN A CA 1
ATOM 771 C C . ASN A 1 98 ? -16.834 -3.970 24.067 1.00 92.88 98 ASN A C 1
ATOM 773 O O . ASN A 1 98 ? -17.733 -4.017 24.910 1.00 92.88 98 ASN A O 1
ATOM 777 N N . THR A 1 99 ? -15.621 -3.496 24.352 1.00 93.00 99 THR A N 1
ATOM 778 C CA . THR A 1 99 ? -15.229 -3.021 25.689 1.00 93.00 99 THR A CA 1
ATOM 779 C C . THR A 1 99 ? -16.104 -1.856 26.151 1.00 93.00 99 THR A C 1
ATOM 781 O O . THR A 1 99 ? -16.649 -1.881 27.254 1.00 93.00 99 THR A O 1
ATOM 784 N N . VAL A 1 100 ? -16.327 -0.864 25.287 1.00 92.69 100 VAL A N 1
ATOM 785 C CA . VAL A 1 100 ? -17.173 0.302 25.580 1.00 92.69 100 VAL A CA 1
ATOM 786 C C . VAL A 1 100 ? -18.616 -0.115 25.853 1.00 92.69 100 VAL A C 1
ATOM 788 O O . VAL A 1 100 ? -19.202 0.349 26.831 1.00 92.69 100 VAL A O 1
ATOM 791 N N . LYS A 1 101 ? -19.192 -1.010 25.038 1.00 91.56 101 LYS A N 1
ATOM 792 C CA . LYS A 1 101 ? -20.549 -1.537 25.273 1.00 91.56 101 LYS A CA 1
ATOM 793 C C . LYS A 1 101 ? -20.666 -2.195 26.648 1.00 91.56 101 LYS A C 1
ATOM 795 O O . LYS A 1 101 ? -21.629 -1.924 27.370 1.00 91.56 101 LYS A O 1
ATOM 800 N N . ASN A 1 102 ? -19.686 -3.013 27.025 1.00 94.06 102 ASN A N 1
ATOM 801 C CA . ASN A 1 102 ? -19.672 -3.696 28.316 1.00 94.06 102 ASN A CA 1
ATOM 802 C C . ASN A 1 102 ? -19.568 -2.705 29.481 1.00 94.06 102 ASN A C 1
ATOM 804 O O . ASN A 1 102 ? -20.384 -2.764 30.402 1.00 94.06 102 ASN A O 1
ATOM 808 N N . THR A 1 103 ? -18.635 -1.754 29.413 1.00 92.81 103 THR A N 1
ATOM 809 C CA . THR A 1 103 ? -18.442 -0.738 30.456 1.00 92.81 103 THR A CA 1
ATOM 810 C C . THR A 1 103 ? -19.673 0.148 30.619 1.00 92.81 103 THR A C 1
ATOM 812 O O . THR A 1 103 ? -20.141 0.345 31.739 1.00 92.81 103 THR A O 1
ATOM 815 N N . VAL A 1 104 ? -20.259 0.632 29.517 1.00 93.50 104 VAL A N 1
ATOM 816 C CA . VAL A 1 104 ? -21.492 1.435 29.565 1.00 93.50 104 VAL A CA 1
ATOM 817 C C . VAL A 1 104 ? -22.629 0.626 30.186 1.00 93.50 104 VAL A C 1
ATOM 819 O O . VAL A 1 104 ? -23.285 1.115 31.099 1.00 93.50 104 VAL A O 1
ATOM 822 N N . SER A 1 105 ? -22.817 -0.634 29.780 1.00 93.25 105 SER A N 1
ATOM 823 C CA . SER A 1 105 ? -23.838 -1.517 30.364 1.00 93.25 105 SER A CA 1
ATOM 824 C C . SER A 1 105 ? -23.648 -1.713 31.874 1.00 93.25 105 SER A C 1
ATOM 826 O O . SER A 1 105 ? -24.614 -1.639 32.637 1.00 93.25 105 SER A O 1
ATOM 828 N N . GLN A 1 106 ? -22.408 -1.911 32.332 1.00 92.31 106 GLN A N 1
ATOM 829 C CA . GLN A 1 106 ? -22.097 -2.049 33.758 1.00 92.31 106 GLN A CA 1
ATOM 830 C C . GLN A 1 106 ? -22.379 -0.763 34.543 1.00 92.31 106 GLN A C 1
ATOM 832 O O . GLN A 1 106 ? -23.034 -0.816 35.587 1.00 92.31 106 GLN A O 1
ATOM 837 N N . VAL A 1 107 ? -21.936 0.390 34.034 1.00 93.38 107 VAL A N 1
ATOM 838 C CA . VAL A 1 107 ? -22.159 1.692 34.678 1.00 93.38 107 VAL A CA 1
ATOM 839 C C . VAL A 1 107 ? -23.651 2.018 34.728 1.00 93.38 107 VAL A C 1
ATOM 841 O O . VAL A 1 107 ? -24.160 2.357 35.796 1.00 93.38 107 VAL A O 1
ATOM 844 N N . THR A 1 108 ? -24.383 1.826 33.628 1.00 92.38 108 THR A N 1
ATOM 845 C CA . THR A 1 108 ? -25.837 2.034 33.580 1.00 92.38 108 THR A CA 1
ATOM 846 C C . THR A 1 108 ? -26.563 1.151 34.596 1.00 92.38 108 THR A C 1
ATOM 848 O O . THR A 1 108 ? -27.392 1.654 35.352 1.00 92.38 108 THR A O 1
ATOM 851 N N . LYS A 1 109 ? -26.221 -0.142 34.698 1.00 90.94 109 LYS A N 1
ATOM 852 C CA . LYS A 1 109 ? -26.815 -1.043 35.705 1.00 90.94 109 LYS A CA 1
ATOM 853 C C . LYS A 1 109 ? -26.515 -0.598 37.138 1.00 90.94 109 LYS A C 1
ATOM 855 O O . LYS A 1 109 ? -27.405 -0.664 37.983 1.00 90.94 109 LYS A O 1
ATOM 860 N N . LYS A 1 110 ? -25.287 -0.154 37.423 1.00 90.31 110 LYS A N 1
ATOM 861 C CA . LYS A 1 110 ? -24.882 0.300 38.763 1.00 90.31 110 LYS A CA 1
ATOM 862 C C . LYS A 1 110 ? -25.633 1.568 39.183 1.00 90.31 110 LYS A C 1
ATOM 864 O O . LYS A 1 110 ? -26.148 1.620 40.295 1.00 90.31 110 LYS A O 1
ATOM 869 N N . VAL A 1 111 ? -25.745 2.545 38.283 1.00 91.44 111 VAL A N 1
ATOM 870 C CA . VAL A 1 111 ? -26.460 3.808 38.535 1.00 91.44 111 VAL A CA 1
ATOM 871 C C . VAL A 1 111 ? -27.961 3.571 38.712 1.00 91.44 111 VAL A C 1
ATOM 873 O O . VAL A 1 111 ? -28.538 4.046 39.687 1.00 91.44 111 VAL A O 1
ATOM 876 N N . LEU A 1 112 ? -28.587 2.775 37.836 1.00 86.19 112 LEU A N 1
ATOM 877 C CA . LEU A 1 112 ? -30.019 2.467 37.943 1.00 86.19 112 LEU A CA 1
ATOM 878 C C . LEU A 1 112 ? -30.366 1.719 39.241 1.00 86.19 112 LEU A C 1
ATOM 880 O O . LEU A 1 112 ? -31.402 1.987 39.845 1.00 86.19 112 LEU A O 1
ATOM 884 N N . ARG A 1 113 ? -29.498 0.808 39.704 1.00 81.19 113 ARG A N 1
ATOM 885 C CA . ARG A 1 113 ? -29.695 0.105 40.984 1.00 81.19 113 ARG A CA 1
ATOM 886 C C . ARG A 1 113 ? -29.566 1.031 42.193 1.00 81.19 113 ARG A C 1
ATOM 888 O O . ARG A 1 113 ? -30.365 0.898 43.112 1.00 81.19 113 ARG A O 1
ATOM 895 N N . MET A 1 114 ? -28.616 1.970 42.195 1.00 72.81 114 MET A N 1
ATOM 896 C CA . MET A 1 114 ? -28.517 2.960 43.279 1.00 72.81 114 MET A CA 1
ATOM 897 C C . MET A 1 114 ? -29.743 3.875 43.333 1.00 72.81 114 MET A C 1
ATOM 899 O O . MET A 1 114 ? -30.299 4.047 44.410 1.00 72.81 114 MET A O 1
ATOM 903 N N . GLY A 1 115 ? -30.218 4.387 42.190 1.00 65.88 115 GLY A N 1
ATOM 904 C CA . GLY A 1 115 ? -31.407 5.251 42.159 1.00 65.88 115 GLY A CA 1
ATOM 905 C C . GLY A 1 115 ? -32.683 4.534 42.621 1.00 65.88 115 GLY A C 1
ATOM 906 O O . GLY A 1 115 ? -33.496 5.098 43.350 1.00 65.88 115 GLY A O 1
ATOM 907 N N . SER A 1 116 ? -32.833 3.251 42.272 1.00 62.56 116 SER A N 1
ATOM 908 C CA . SER A 1 116 ? -33.905 2.400 42.808 1.00 62.56 116 SER A CA 1
ATOM 909 C C . SER A 1 116 ? -33.795 2.228 44.327 1.00 62.56 116 SER A C 1
ATOM 911 O O . SER A 1 116 ? -34.806 2.315 45.022 1.00 62.56 116 SER A O 1
ATOM 913 N N . MET A 1 117 ? -32.587 2.031 44.854 1.00 61.69 117 MET A N 1
ATOM 914 C CA . MET A 1 117 ? -32.360 1.843 46.287 1.00 61.69 117 MET A CA 1
ATOM 915 C C . MET A 1 117 ? -32.606 3.132 47.089 1.00 61.69 117 MET A C 1
ATOM 917 O O . MET A 1 117 ? -33.248 3.072 48.134 1.00 61.69 117 MET A O 1
ATOM 921 N N . GLU A 1 118 ? -32.204 4.298 46.574 1.00 61.88 118 GLU A N 1
ATOM 922 C CA . GLU A 1 118 ? -32.535 5.608 47.163 1.00 61.88 118 GLU A CA 1
ATOM 923 C C . GLU A 1 118 ? -34.047 5.853 47.218 1.00 61.88 118 GLU A C 1
ATOM 925 O O . GLU A 1 118 ? -34.570 6.258 48.257 1.00 61.88 118 GLU A O 1
ATOM 930 N N . SER A 1 119 ? -34.771 5.549 46.135 1.00 62.53 119 SER A N 1
ATOM 931 C CA . SER A 1 119 ? -36.233 5.699 46.112 1.00 62.53 119 SER A CA 1
ATOM 932 C C . SER A 1 119 ? -36.942 4.777 47.114 1.00 62.53 119 SER A C 1
ATOM 934 O O . SER A 1 119 ? -37.947 5.163 47.710 1.00 62.53 119 SER A O 1
ATOM 936 N N . PHE A 1 120 ? -36.385 3.586 47.358 1.00 64.12 120 PHE A N 1
ATOM 937 C CA . PHE A 1 120 ? -36.916 2.632 48.329 1.00 64.12 120 PHE A CA 1
ATOM 938 C C . PHE A 1 120 ? -36.654 3.078 49.775 1.00 64.12 120 PHE A C 1
ATOM 940 O O . PHE A 1 120 ? -37.545 2.984 50.615 1.00 64.12 120 PHE A O 1
ATOM 947 N N . ILE A 1 121 ? -35.467 3.626 50.062 1.00 67.75 121 ILE A N 1
ATOM 948 C CA . ILE A 1 121 ? -35.128 4.170 51.388 1.00 67.75 121 ILE A CA 1
ATOM 949 C C . ILE A 1 121 ? -36.002 5.387 51.717 1.00 67.75 121 ILE A C 1
ATOM 951 O O . ILE A 1 121 ? -36.508 5.491 52.834 1.00 67.75 121 ILE A O 1
ATOM 955 N N . LEU A 1 122 ? -36.237 6.283 50.753 1.00 64.88 122 LEU A N 1
ATOM 956 C CA . LEU A 1 122 ? -37.119 7.437 50.955 1.00 64.88 122 LEU A CA 1
ATOM 957 C C . LEU A 1 122 ? -38.582 7.019 51.194 1.00 64.88 122 LEU A C 1
ATOM 959 O O . LEU A 1 122 ? -39.242 7.610 52.048 1.00 64.88 122 LEU A O 1
ATOM 963 N N . GLN A 1 123 ? -39.080 5.977 50.515 1.00 59.69 123 GLN A N 1
ATOM 964 C CA . GLN A 1 123 ? -40.418 5.433 50.786 1.00 59.69 123 GLN A CA 1
ATOM 965 C C . GLN A 1 123 ? -40.526 4.674 52.119 1.00 59.69 123 GLN A C 1
ATOM 967 O O . GLN A 1 123 ? -41.584 4.735 52.745 1.00 59.69 123 GLN A O 1
ATOM 972 N N . ASP A 1 124 ? -39.484 3.967 52.570 1.00 58.78 124 ASP A N 1
ATOM 973 C CA . ASP A 1 124 ? -39.495 3.300 53.886 1.00 58.78 124 ASP A CA 1
ATOM 974 C C . ASP A 1 124 ? -39.444 4.319 55.032 1.00 58.78 124 ASP A C 1
ATOM 976 O O . ASP A 1 124 ? -40.158 4.179 56.026 1.00 58.78 124 ASP A O 1
ATOM 980 N N . SER A 1 125 ? -38.664 5.392 54.865 1.00 59.12 125 SER A N 1
ATOM 981 C CA . SER A 1 125 ? -38.567 6.474 55.852 1.00 59.12 125 SER A CA 1
ATOM 982 C C . SER A 1 125 ? -39.882 7.259 55.978 1.00 59.12 125 SER A C 1
ATOM 984 O O . SER A 1 125 ? -40.311 7.572 57.085 1.00 59.12 125 SER A O 1
ATOM 986 N N . ALA A 1 126 ? -40.587 7.500 54.865 1.00 60.59 126 ALA A N 1
ATOM 987 C CA . ALA A 1 126 ? -41.890 8.175 54.861 1.00 60.59 126 ALA A CA 1
ATOM 988 C C . ALA A 1 126 ? -43.052 7.323 55.416 1.00 60.59 126 ALA A C 1
ATOM 990 O O . ALA A 1 126 ? -44.108 7.869 55.712 1.00 60.59 126 ALA A O 1
ATOM 991 N N . ARG A 1 127 ? -42.888 5.999 55.550 1.00 59.12 127 ARG A N 1
ATOM 992 C CA . ARG A 1 127 ? -43.922 5.080 56.070 1.00 59.12 127 ARG A CA 1
ATOM 993 C C . ARG A 1 127 ? -43.842 4.873 57.591 1.00 59.12 127 ARG A C 1
ATOM 995 O O . ARG A 1 127 ? -44.745 4.278 58.170 1.00 59.12 127 ARG A O 1
ATOM 1002 N N . LYS A 1 128 ? -42.752 5.311 58.229 1.00 56.69 128 LYS A N 1
ATOM 1003 C CA . LYS A 1 128 ? -42.508 5.195 59.681 1.00 56.69 128 LYS A CA 1
ATOM 1004 C C . LYS A 1 128 ? -42.909 6.443 60.486 1.00 56.69 128 LYS A C 1
ATOM 1006 O O . LYS A 1 128 ? -42.679 6.457 61.692 1.00 56.69 128 LYS A O 1
ATOM 1011 N N . ILE A 1 129 ? -43.491 7.453 59.839 1.00 52.50 129 ILE A N 1
ATOM 1012 C CA . ILE A 1 129 ? -44.100 8.646 60.456 1.00 52.50 129 ILE A CA 1
ATOM 1013 C C . ILE A 1 129 ? -45.615 8.510 60.325 1.00 52.50 129 ILE A C 1
ATOM 1015 O O . ILE A 1 129 ? -46.311 8.798 61.321 1.00 52.50 129 ILE A O 1
#

Sequence (129 aa):
MVCLQISQVVEIQAWIMVSKELKYQWLAYCSELKNLANPVTNHVQSAEKHNQDVNSLGLVSSRKTAEAVDILKLMSSTYLIALCQAIDLRHLEENLKNTVKNTVSQVTKKVLRMGSMESFILQDSARKI

Foldseek 3Di:
DVLVVLVVVLVVVLCPPLPPVLVVLLVVLVVLLVVLPPDPLVVDPQDDVNPCNDDRCVVVNVVSVVVSVVSVVVNVVSVVVVVVSVVVSVVVSVVVSVVVVVVVVVVVVVVVVVVVVVVVVVVVVVVVD